Protein AF-F4B089-F1 (afdb_monomer_lite)

Radius of gyration: 16.77 Å; chains: 1; bounding box: 34×22×61 Å

Sequence (129 aa):
MNSIINLQSTPQLAQVAFKKASYTERDLIGLFHKSAHKGADETVFNSWVRDTEKRIYSLQSGLYGRSSVCSTVSLSIASMLNMYVNAITRFEQQFMMSCPCATNGAGPILNRLKKVSQSAQVALLYVEV

Secondary structure (DSSP, 8-state):
------TTTHHHHHHHHHS--S--HHHHHHHHHHHHSTT---HHHHHHHHHHHHHHHHHHHHHTT-S---HHHHHHHHHHHHHHHHHHHHHHHHHHHH-TTTHHHHHHHHHHHHHHHHHHHHHHTTT--

pLDDT: mean 77.54, std 15.16, range [35.72, 95.0]

Foldseek 3Di:
DDPPPPVVLLVLLVCLLPVPPPDFLVRLLVLLVQVLDPPRDCPVVVVVLVVLVVSLVSLVVSLPPDDDHPLSSLVSLLVVLVSLLVSLVVSVVVCCVPCVPSCVSSVVVNVSSVVSNVSSVVSNVSSVD

Structure (mmCIF, N/CA/C/O backbone):
data_AF-F4B089-F1
#
_entry.id   AF-F4B089-F1
#
loop_
_atom_site.group_PDB
_atom_site.id
_atom_site.type_symbol
_atom_site.label_atom_id
_atom_site.label_alt_id
_atom_site.label_comp_id
_atom_site.label_asym_id
_atom_site.label_entity_id
_atom_site.label_seq_id
_atom_site.pdbx_PDB_ins_code
_atom_site.Cartn_x
_atom_site.Cartn_y
_atom_site.Cartn_z
_atom_site.occupancy
_atom_site.B_iso_or_equiv
_atom_site.auth_seq_id
_atom_site.auth_comp_id
_atom_site.auth_asym_id
_atom_site.auth_atom_id
_atom_site.pdbx_PDB_model_num
ATOM 1 N N . MET A 1 1 ? -16.501 -8.596 38.063 1.00 35.72 1 MET A N 1
ATOM 2 C CA . MET A 1 1 ? -15.219 -8.545 37.329 1.00 35.72 1 MET A CA 1
ATOM 3 C C . MET A 1 1 ? -15.363 -7.499 36.240 1.00 35.72 1 MET A C 1
ATOM 5 O O . MET A 1 1 ? -16.012 -7.758 35.238 1.00 35.72 1 MET A O 1
ATOM 9 N N . ASN A 1 2 ? -14.863 -6.291 36.494 1.00 37.03 2 ASN A N 1
ATOM 10 C CA . ASN A 1 2 ? -14.933 -5.196 35.533 1.00 37.03 2 ASN A CA 1
ATOM 11 C C . ASN A 1 2 ? -13.880 -5.440 34.455 1.00 37.03 2 ASN A C 1
ATOM 13 O O . ASN A 1 2 ? -12.692 -5.531 34.760 1.00 37.03 2 ASN A O 1
ATOM 17 N N . SER A 1 3 ? -14.339 -5.590 33.214 1.00 38.91 3 SER A N 1
ATOM 18 C CA . SER A 1 3 ? -13.492 -5.673 32.031 1.00 38.91 3 SER A CA 1
ATOM 19 C C . SER A 1 3 ? -12.648 -4.406 31.954 1.00 38.91 3 SER A C 1
ATOM 21 O O . SER A 1 3 ? -13.150 -3.336 31.611 1.00 38.91 3 SER A O 1
ATOM 23 N N . ILE A 1 4 ? -11.367 -4.524 32.298 1.00 45.34 4 ILE A N 1
ATOM 24 C CA . ILE A 1 4 ? -10.360 -3.515 31.997 1.00 45.34 4 ILE A CA 1
ATOM 25 C C . ILE A 1 4 ? -10.303 -3.467 30.474 1.00 45.34 4 ILE A C 1
ATOM 27 O O . ILE A 1 4 ? -9.722 -4.340 29.831 1.00 45.34 4 ILE A O 1
ATOM 31 N N . ILE A 1 5 ? -10.998 -2.486 29.897 1.00 47.50 5 ILE A N 1
ATOM 32 C CA . ILE A 1 5 ? -10.900 -2.150 28.481 1.00 47.50 5 ILE A CA 1
ATOM 33 C C . ILE A 1 5 ? -9.409 -2.047 28.191 1.00 47.50 5 ILE A C 1
ATOM 35 O O . ILE A 1 5 ? -8.696 -1.306 28.867 1.00 47.50 5 ILE A O 1
ATOM 39 N N . ASN A 1 6 ? -8.952 -2.860 27.245 1.00 41.78 6 ASN A N 1
ATOM 40 C CA . ASN A 1 6 ? -7.558 -3.049 26.877 1.00 41.78 6 ASN A CA 1
ATOM 41 C C . ASN A 1 6 ? -6.999 -1.735 26.283 1.00 41.78 6 ASN A C 1
ATOM 43 O O . ASN A 1 6 ? -6.894 -1.546 25.073 1.00 41.78 6 ASN A O 1
ATOM 47 N N . LEU A 1 7 ? -6.722 -0.771 27.165 1.00 41.66 7 LEU A N 1
ATOM 48 C CA . LEU A 1 7 ? -6.357 0.623 26.890 1.00 41.66 7 LEU A CA 1
ATOM 49 C C . LEU A 1 7 ? -4.994 0.753 26.211 1.00 41.66 7 LEU A C 1
ATOM 51 O O . LEU A 1 7 ? -4.687 1.798 25.650 1.00 41.66 7 LEU A O 1
ATOM 55 N N . GLN A 1 8 ? -4.173 -0.296 26.235 1.00 44.84 8 GLN A N 1
ATOM 56 C CA . GLN A 1 8 ? -2.859 -0.291 25.589 1.00 44.84 8 GLN A CA 1
ATOM 57 C C . GLN A 1 8 ? -2.936 -0.419 24.073 1.00 44.84 8 GLN A C 1
ATOM 59 O O . GLN A 1 8 ? -1.961 -0.144 23.372 1.00 44.84 8 GLN A O 1
ATOM 64 N N . SER A 1 9 ? -4.088 -0.813 23.544 1.00 49.09 9 SER A N 1
ATOM 65 C CA . SER A 1 9 ? -4.171 -1.254 22.168 1.00 49.09 9 SER A CA 1
ATOM 66 C C . SER A 1 9 ? -4.901 -0.296 21.218 1.00 49.09 9 SER A C 1
ATOM 68 O O . SER A 1 9 ? -4.612 -0.248 20.019 1.00 49.09 9 SER A O 1
ATOM 70 N N . THR A 1 10 ? -5.772 0.543 21.770 1.00 55.03 10 THR A N 1
ATOM 71 C CA . THR A 1 10 ? -6.356 1.734 21.137 1.00 55.03 10 THR A CA 1
ATOM 72 C C . THR A 1 10 ? -5.316 2.782 20.692 1.00 55.03 10 THR A C 1
ATOM 74 O O . THR A 1 10 ? -5.465 3.306 19.589 1.00 55.03 10 THR A O 1
ATOM 77 N N . PRO A 1 11 ? -4.234 3.073 21.453 1.00 59.50 11 PRO A N 1
ATOM 78 C CA . PRO A 1 11 ? -3.207 4.030 21.053 1.00 59.50 11 PRO A CA 1
ATOM 79 C C . PRO A 1 11 ? -2.444 3.585 19.806 1.00 59.50 11 PRO A C 1
ATOM 81 O O . PRO A 1 11 ? -2.129 4.421 18.971 1.00 59.50 11 PRO A O 1
ATOM 84 N N . GLN A 1 12 ? -2.167 2.287 19.643 1.00 64.00 12 GLN A N 1
ATOM 85 C CA . GLN A 1 12 ? -1.427 1.785 18.478 1.00 64.00 12 GLN A CA 1
ATOM 86 C C . GLN A 1 12 ? -2.257 1.891 17.192 1.00 64.00 12 GLN A C 1
ATOM 88 O O . GLN A 1 12 ? -1.757 2.360 16.171 1.00 64.00 12 GLN A O 1
ATOM 93 N N . LEU A 1 13 ? -3.544 1.534 17.247 1.00 65.75 13 LEU A N 1
ATOM 94 C CA . LEU A 1 13 ? -4.457 1.705 16.112 1.00 65.75 13 LEU A CA 1
ATOM 95 C C . LEU A 1 13 ? -4.692 3.188 15.797 1.00 65.75 13 LEU A C 1
ATOM 97 O O . LEU A 1 13 ? -4.673 3.568 14.631 1.00 65.75 13 LEU A O 1
ATOM 101 N N . ALA A 1 14 ? -4.826 4.039 16.819 1.00 61.31 14 ALA A N 1
ATOM 102 C CA . ALA A 1 14 ? -4.936 5.487 16.646 1.00 61.31 14 ALA A CA 1
ATOM 103 C C . ALA A 1 14 ? -3.660 6.101 16.042 1.00 61.31 14 ALA A C 1
ATOM 105 O O . ALA A 1 14 ? -3.745 6.948 15.157 1.00 61.31 14 ALA A O 1
ATOM 106 N N . GLN A 1 15 ? -2.473 5.645 16.451 1.00 67.69 15 GLN A N 1
ATOM 107 C CA . GLN A 1 15 ? -1.206 6.067 15.847 1.00 67.69 15 GLN A CA 1
ATOM 108 C C . GLN A 1 15 ? -1.131 5.684 14.370 1.00 67.69 15 GLN A C 1
ATOM 110 O O . GLN A 1 15 ? -0.619 6.462 13.572 1.00 67.69 15 GLN A O 1
ATOM 115 N N . VAL A 1 16 ? -1.652 4.519 13.979 1.00 66.44 16 VAL A N 1
ATOM 116 C CA . VAL A 1 16 ? -1.721 4.132 12.564 1.00 66.44 16 VAL A CA 1
ATOM 117 C C . VAL A 1 16 ? -2.757 4.969 11.808 1.00 66.44 16 VAL A C 1
ATOM 119 O O . VAL A 1 16 ? -2.445 5.465 10.726 1.00 66.44 16 VAL A O 1
ATOM 122 N N . ALA A 1 17 ? -3.945 5.155 12.386 1.00 62.03 17 ALA A N 1
ATOM 123 C CA . ALA A 1 17 ? -5.073 5.871 11.793 1.00 62.03 17 ALA A CA 1
ATOM 124 C C . ALA A 1 17 ? -4.800 7.364 11.567 1.00 62.03 17 ALA A C 1
ATOM 126 O O . ALA A 1 17 ? -5.184 7.913 10.539 1.00 62.03 17 ALA A O 1
ATOM 127 N N . PHE A 1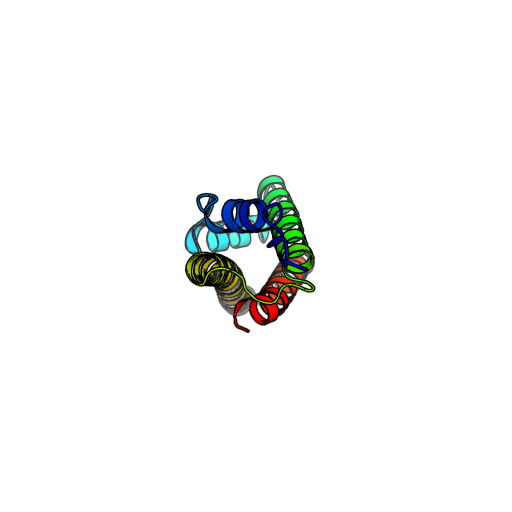 18 ? -4.117 8.017 12.510 1.00 64.25 18 PHE A N 1
ATOM 128 C CA . PHE A 1 18 ? -3.862 9.459 12.471 1.00 64.25 18 PHE A CA 1
ATOM 129 C C . PHE A 1 18 ? -2.433 9.817 12.061 1.00 64.25 18 PHE A C 1
ATOM 131 O O . PHE A 1 18 ? -2.080 10.999 12.010 1.00 64.25 18 PHE A O 1
ATOM 138 N N . LYS A 1 19 ? -1.584 8.833 11.732 1.00 71.62 19 LYS A N 1
ATOM 139 C CA . LYS A 1 19 ? -0.286 9.130 11.122 1.00 71.62 19 LYS A CA 1
ATOM 140 C C . LYS A 1 19 ? -0.533 9.787 9.770 1.00 71.62 19 LYS A C 1
ATOM 142 O O . LYS A 1 19 ? -1.019 9.134 8.849 1.00 71.62 19 LYS A O 1
ATOM 147 N N . LYS A 1 20 ? -0.153 11.066 9.665 1.00 66.31 20 LYS A N 1
ATOM 148 C CA . LYS A 1 20 ? -0.252 11.876 8.443 1.00 66.31 20 LYS A CA 1
ATOM 149 C C . LYS A 1 20 ? 0.163 11.046 7.228 1.00 66.31 20 LYS A C 1
ATOM 151 O O . LYS A 1 20 ? 1.264 10.489 7.204 1.00 66.31 20 LYS A O 1
ATOM 156 N N . ALA A 1 21 ? -0.729 10.963 6.243 1.00 64.12 21 ALA A N 1
ATOM 157 C CA . ALA A 1 21 ? -0.463 10.248 5.008 1.00 64.12 21 ALA A CA 1
ATOM 158 C C . ALA A 1 21 ? 0.760 10.872 4.325 1.00 64.12 21 ALA A C 1
ATOM 160 O O . ALA A 1 21 ? 0.757 12.051 3.977 1.00 64.12 21 ALA A O 1
ATOM 161 N N . SER A 1 22 ? 1.828 10.087 4.186 1.00 71.69 22 SER A N 1
ATOM 162 C CA . SER A 1 22 ? 3.058 10.525 3.517 1.00 71.69 22 SER A CA 1
ATOM 163 C C . SER A 1 22 ? 2.910 10.571 1.995 1.00 71.69 22 SER A C 1
ATOM 165 O O . SER A 1 22 ? 3.745 11.168 1.331 1.00 71.69 22 SER A O 1
ATOM 167 N N . TYR A 1 23 ? 1.860 9.941 1.464 1.00 79.81 23 TYR A N 1
ATOM 168 C CA . TYR A 1 23 ? 1.589 9.817 0.040 1.00 79.81 23 TYR A CA 1
ATOM 169 C C . TYR A 1 23 ? 0.091 9.956 -0.214 1.00 79.81 23 TYR A C 1
ATOM 171 O O . TYR A 1 23 ? -0.713 9.352 0.501 1.00 79.81 23 TYR A O 1
ATOM 179 N N . THR A 1 24 ? -0.269 10.721 -1.240 1.00 88.69 24 THR A N 1
ATOM 180 C CA . THR A 1 24 ? -1.598 10.684 -1.859 1.00 88.69 24 THR A CA 1
ATOM 181 C C . THR A 1 24 ? -1.685 9.535 -2.868 1.00 88.69 24 THR A C 1
ATOM 183 O O . THR A 1 24 ? -0.665 8.988 -3.288 1.00 88.69 24 THR A O 1
ATOM 186 N N . GLU A 1 25 ? -2.894 9.196 -3.325 1.00 88.81 25 GLU A N 1
ATOM 187 C CA . GLU A 1 25 ? -3.091 8.208 -4.399 1.00 88.81 25 GLU A CA 1
ATOM 188 C C . GLU A 1 25 ? -2.266 8.547 -5.656 1.00 88.81 25 GLU A C 1
ATOM 190 O O . GLU A 1 25 ? -1.624 7.676 -6.243 1.00 88.81 25 GLU A O 1
ATOM 195 N N . ARG A 1 26 ? -2.216 9.834 -6.033 1.00 88.62 26 ARG A N 1
ATOM 196 C CA . ARG A 1 26 ? -1.438 10.312 -7.184 1.00 88.62 26 ARG A CA 1
ATOM 197 C C . ARG A 1 26 ? 0.063 10.108 -6.980 1.00 88.62 26 ARG A C 1
ATOM 199 O O . ARG A 1 26 ? 0.741 9.696 -7.920 1.00 8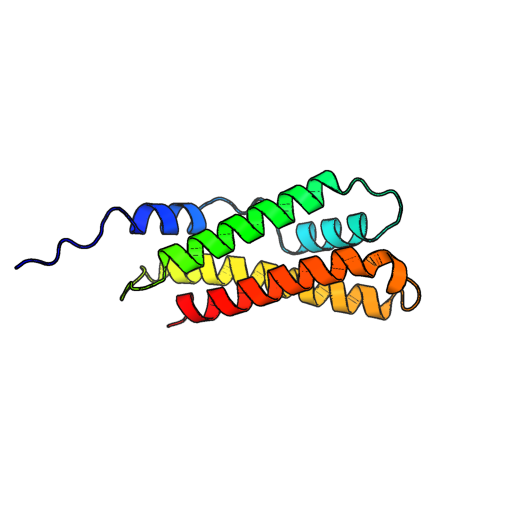8.62 26 ARG A O 1
ATOM 206 N N . ASP A 1 27 ? 0.573 10.373 -5.777 1.00 90.19 27 ASP A N 1
ATOM 207 C CA . ASP A 1 27 ? 1.996 10.184 -5.472 1.00 90.19 27 ASP A CA 1
ATOM 208 C C . ASP A 1 27 ? 2.390 8.707 -5.576 1.00 90.19 27 ASP A C 1
ATOM 210 O O . ASP A 1 27 ? 3.448 8.386 -6.116 1.00 90.19 27 ASP A O 1
ATOM 214 N N . LEU A 1 28 ? 1.513 7.808 -5.116 1.00 92.25 28 LEU A N 1
ATOM 215 C CA . LEU A 1 28 ? 1.711 6.362 -5.216 1.00 92.25 28 LEU A CA 1
ATOM 216 C C . LEU A 1 28 ? 1.727 5.886 -6.666 1.00 92.25 28 LEU A C 1
ATOM 218 O O . LEU A 1 28 ? 2.657 5.192 -7.064 1.00 92.25 28 LEU A O 1
ATOM 222 N N . ILE A 1 29 ? 0.759 6.312 -7.478 1.00 90.12 29 ILE A N 1
ATOM 223 C CA . ILE A 1 29 ? 0.730 5.976 -8.909 1.00 90.12 29 ILE A CA 1
ATOM 224 C C . ILE A 1 29 ? 2.016 6.459 -9.598 1.00 90.12 29 ILE A C 1
ATOM 226 O O . ILE A 1 29 ? 2.631 5.711 -10.359 1.00 90.12 29 ILE A O 1
ATOM 230 N N . GLY A 1 30 ? 2.468 7.681 -9.296 1.00 88.94 30 GLY A N 1
ATOM 231 C CA . GLY A 1 30 ? 3.724 8.219 -9.820 1.00 88.94 30 GLY A CA 1
ATOM 232 C C . GLY A 1 30 ? 4.955 7.421 -9.378 1.00 88.94 30 GLY A C 1
ATOM 233 O O . GLY A 1 30 ? 5.855 7.188 -10.187 1.00 88.94 30 GLY A O 1
ATOM 234 N N . LEU A 1 31 ? 4.993 6.972 -8.122 1.00 90.56 31 LEU A N 1
ATOM 235 C CA . LEU A 1 31 ? 6.041 6.091 -7.605 1.00 90.56 31 LEU A CA 1
ATOM 236 C C . LEU A 1 31 ? 6.060 4.752 -8.355 1.00 90.56 31 LEU A C 1
ATOM 238 O O . LEU A 1 31 ? 7.123 4.330 -8.802 1.00 90.56 31 LEU A O 1
ATOM 242 N N . PHE A 1 32 ? 4.903 4.115 -8.544 1.00 90.75 32 PHE A N 1
ATOM 243 C CA . PHE A 1 32 ? 4.799 2.816 -9.218 1.00 90.75 32 PHE A CA 1
ATOM 244 C C . PHE A 1 32 ? 5.238 2.898 -10.678 1.00 90.75 32 PHE A C 1
ATOM 246 O O . PHE A 1 32 ? 6.029 2.068 -11.127 1.00 90.75 32 PHE A O 1
ATOM 253 N N . HIS A 1 33 ? 4.799 3.941 -11.391 1.00 87.25 33 HIS A N 1
ATOM 254 C CA . HIS A 1 33 ? 5.255 4.213 -12.754 1.00 87.25 33 HIS A CA 1
ATOM 255 C C . HIS A 1 33 ? 6.765 4.373 -12.808 1.00 87.25 33 HIS A C 1
ATOM 257 O O . HIS A 1 33 ? 7.402 3.689 -13.601 1.00 87.25 33 HIS A O 1
ATOM 263 N N . LYS A 1 34 ? 7.358 5.208 -11.949 1.00 87.06 34 LYS A N 1
ATOM 264 C CA . LYS A 1 34 ? 8.818 5.387 -11.918 1.00 87.06 34 LYS A CA 1
ATOM 265 C C . LYS A 1 34 ? 9.536 4.059 -11.709 1.00 87.06 34 LYS A C 1
ATOM 267 O O . LYS A 1 34 ? 10.433 3.744 -12.479 1.00 87.06 34 LYS A O 1
ATOM 272 N N . SER A 1 35 ? 9.112 3.267 -10.729 1.00 87.06 35 SER A N 1
ATOM 273 C CA . SER A 1 35 ? 9.765 1.996 -10.408 1.00 87.06 35 SER A CA 1
ATOM 274 C C . SER A 1 35 ? 9.617 0.942 -11.502 1.00 87.06 35 SER A C 1
ATOM 276 O O . SER A 1 35 ? 10.518 0.136 -11.680 1.00 87.06 35 SER A O 1
ATOM 278 N N . ALA A 1 36 ? 8.530 0.954 -12.274 1.00 83.88 36 ALA A N 1
ATOM 279 C CA . ALA A 1 36 ? 8.321 -0.008 -13.357 1.00 83.88 36 ALA A CA 1
ATOM 280 C C . ALA A 1 36 ? 9.272 0.171 -14.560 1.00 83.88 36 ALA A C 1
ATOM 282 O O . ALA A 1 36 ? 9.345 -0.714 -15.416 1.00 83.88 36 ALA A O 1
ATOM 283 N N . HIS A 1 37 ? 9.997 1.292 -14.648 1.00 78.81 37 HIS A N 1
ATOM 284 C CA . HIS A 1 37 ? 10.952 1.553 -15.725 1.00 78.81 37 HIS A CA 1
ATOM 285 C C . HIS A 1 37 ? 12.352 1.033 -15.368 1.00 78.81 37 HIS A C 1
ATOM 287 O O . HIS A 1 37 ? 12.846 1.219 -14.257 1.00 78.81 37 HIS A O 1
ATOM 293 N N . LYS A 1 38 ? 13.030 0.403 -16.338 1.00 68.00 38 LYS A N 1
ATOM 294 C CA . LYS A 1 38 ? 14.394 -0.119 -16.154 1.00 68.00 38 LYS A CA 1
ATOM 295 C C . LYS A 1 38 ? 15.361 0.994 -15.730 1.00 68.00 38 LYS A C 1
ATOM 297 O O . LYS A 1 38 ? 15.426 2.030 -16.384 1.00 68.00 38 LYS A O 1
ATOM 302 N N . GLY A 1 39 ? 16.148 0.733 -14.685 1.00 65.69 39 GLY A N 1
ATOM 303 C CA . GLY A 1 39 ? 17.169 1.658 -14.177 1.00 65.69 39 GLY A CA 1
ATOM 304 C C . GLY A 1 39 ? 16.657 2.691 -13.171 1.00 65.69 39 GLY A C 1
ATOM 305 O O . GLY A 1 39 ? 17.429 3.548 -12.748 1.00 65.69 39 GLY A O 1
ATOM 306 N N . ALA A 1 40 ? 15.383 2.623 -12.776 1.00 70.44 40 ALA A N 1
ATOM 307 C CA . ALA A 1 40 ? 14.863 3.448 -11.697 1.00 70.44 40 ALA A CA 1
ATOM 308 C C . ALA A 1 40 ? 15.440 3.021 -10.340 1.00 70.44 40 ALA A C 1
ATOM 310 O O . ALA A 1 40 ? 15.593 1.834 -10.060 1.00 70.44 40 ALA A O 1
ATOM 311 N N . ASP A 1 41 ? 15.722 3.999 -9.478 1.00 77.81 41 ASP A N 1
ATOM 312 C CA . ASP A 1 41 ? 16.052 3.728 -8.082 1.00 77.81 41 ASP A CA 1
ATOM 313 C C . ASP A 1 41 ? 14.827 3.135 -7.369 1.00 77.81 41 ASP A C 1
ATOM 315 O O . ASP A 1 41 ? 13.828 3.812 -7.101 1.00 77.81 41 ASP A O 1
ATOM 319 N N . GLU A 1 42 ? 14.904 1.844 -7.060 1.00 82.88 42 GLU A N 1
ATOM 320 C CA . GLU A 1 42 ? 13.840 1.123 -6.371 1.00 82.88 42 GLU A CA 1
ATOM 321 C C . GLU A 1 42 ? 13.837 1.368 -4.856 1.00 82.88 42 GLU A C 1
ATOM 323 O O . GLU A 1 42 ? 12.924 0.908 -4.174 1.00 82.88 42 GLU A O 1
ATOM 328 N N . THR A 1 43 ? 14.808 2.087 -4.284 1.00 87.44 43 THR A N 1
ATOM 329 C CA . THR A 1 43 ? 14.955 2.251 -2.824 1.00 87.44 43 THR A CA 1
ATOM 330 C C . THR A 1 43 ? 13.708 2.852 -2.179 1.00 87.44 43 THR A C 1
ATOM 332 O O . THR A 1 43 ? 13.251 2.381 -1.128 1.00 87.44 43 THR A O 1
ATOM 335 N N . VAL A 1 44 ? 13.117 3.860 -2.826 1.00 87.81 44 VAL A N 1
ATOM 336 C CA . VAL A 1 44 ? 11.900 4.531 -2.344 1.00 87.81 44 VAL A CA 1
ATOM 337 C C . VAL A 1 44 ? 10.701 3.585 -2.401 1.00 87.81 44 VAL A C 1
ATOM 339 O O . VAL A 1 44 ? 9.967 3.462 -1.421 1.00 87.81 44 VAL A O 1
ATOM 342 N N . PHE A 1 45 ? 10.538 2.858 -3.507 1.00 90.25 45 PHE A N 1
ATOM 343 C CA . PHE A 1 45 ? 9.477 1.862 -3.670 1.00 90.25 45 PHE A CA 1
ATOM 344 C C . PHE A 1 45 ? 9.618 0.709 -2.680 1.00 90.25 45 PHE A C 1
ATOM 346 O O . PHE A 1 45 ? 8.663 0.349 -1.997 1.00 90.25 45 PHE A O 1
ATOM 353 N N . ASN A 1 46 ? 10.825 0.172 -2.536 1.00 91.06 46 ASN A N 1
ATOM 354 C CA . ASN A 1 46 ? 11.136 -0.922 -1.627 1.00 91.06 46 ASN A CA 1
ATOM 355 C C . ASN A 1 46 ? 10.854 -0.541 -0.175 1.00 91.06 46 ASN A C 1
ATOM 357 O O . ASN A 1 46 ? 10.285 -1.342 0.570 1.00 91.06 46 ASN A O 1
ATOM 361 N N . SER A 1 47 ? 11.207 0.687 0.208 1.00 90.81 47 SER A N 1
ATOM 362 C CA . SER A 1 47 ? 10.900 1.223 1.532 1.00 90.81 47 SER A CA 1
ATOM 363 C C . SER A 1 47 ? 9.399 1.399 1.725 1.00 90.81 47 SER A C 1
ATOM 365 O O . SER A 1 47 ? 8.869 0.951 2.739 1.00 90.81 47 SER A O 1
ATOM 367 N N . TRP A 1 48 ? 8.697 1.960 0.735 1.00 91.88 48 TRP A N 1
ATOM 368 C CA . TRP A 1 48 ? 7.245 2.108 0.793 1.00 91.88 48 TRP A CA 1
ATOM 369 C C . TRP A 1 48 ? 6.525 0.759 0.930 1.00 91.88 48 TRP A C 1
ATOM 371 O O . TRP A 1 48 ? 5.665 0.627 1.802 1.00 91.88 48 TRP A O 1
ATOM 381 N N . VAL A 1 49 ? 6.891 -0.251 0.130 1.00 92.38 49 VAL A N 1
ATOM 382 C CA . VAL A 1 49 ? 6.297 -1.596 0.206 1.00 92.38 49 VAL A CA 1
ATOM 383 C C . VAL A 1 49 ? 6.517 -2.188 1.594 1.00 92.38 49 VAL A C 1
ATOM 385 O O . VAL A 1 49 ? 5.547 -2.554 2.251 1.00 92.38 49 VAL A O 1
ATOM 388 N N . ARG A 1 50 ? 7.764 -2.215 2.079 1.00 91.94 50 ARG A N 1
ATOM 389 C CA . ARG A 1 50 ? 8.105 -2.781 3.394 1.00 91.94 50 ARG A CA 1
ATOM 390 C C . ARG A 1 50 ? 7.342 -2.092 4.527 1.00 91.94 50 ARG A C 1
ATOM 392 O O . ARG A 1 50 ? 6.820 -2.754 5.423 1.00 91.94 50 ARG A O 1
ATOM 399 N N . ASP A 1 51 ? 7.278 -0.765 4.502 1.00 89.69 51 ASP A N 1
ATOM 400 C CA . ASP A 1 51 ? 6.606 0.011 5.544 1.00 89.69 51 ASP A CA 1
ATOM 401 C C . ASP A 1 51 ? 5.083 -0.183 5.498 1.00 89.69 51 ASP A C 1
ATOM 403 O O . ASP A 1 51 ? 4.428 -0.214 6.546 1.00 89.69 51 ASP A O 1
ATOM 407 N N . THR A 1 52 ? 4.522 -0.348 4.298 1.00 90.12 52 THR A N 1
ATOM 408 C CA . THR A 1 52 ? 3.098 -0.630 4.077 1.00 90.12 52 THR A CA 1
ATOM 409 C C . THR A 1 52 ? 2.739 -2.040 4.537 1.00 90.12 52 THR A C 1
ATOM 411 O O . THR A 1 52 ? 1.791 -2.199 5.303 1.00 90.12 52 THR A O 1
ATOM 414 N N . GLU A 1 53 ? 3.528 -3.051 4.168 1.00 90.69 53 GLU A N 1
ATOM 415 C CA . GLU A 1 53 ? 3.366 -4.438 4.623 1.00 90.69 53 GLU A CA 1
ATOM 416 C C . GLU A 1 53 ? 3.426 -4.526 6.150 1.00 90.69 53 GLU A C 1
ATOM 418 O O . GLU A 1 53 ? 2.521 -5.076 6.780 1.00 90.69 53 GLU A O 1
ATOM 423 N N . LYS A 1 54 ? 4.438 -3.898 6.766 1.00 88.31 54 LYS A N 1
ATOM 424 C CA . LYS A 1 54 ? 4.564 -3.836 8.228 1.00 88.31 54 LYS A CA 1
ATOM 425 C C . LYS A 1 54 ? 3.334 -3.196 8.868 1.00 88.31 54 LYS A C 1
ATOM 427 O O . LYS A 1 54 ? 2.843 -3.693 9.878 1.00 88.31 54 LYS A O 1
ATOM 432 N N . ARG A 1 55 ? 2.822 -2.108 8.287 1.00 85.94 55 ARG A N 1
ATOM 433 C CA . ARG A 1 55 ? 1.637 -1.411 8.802 1.00 85.94 55 ARG A CA 1
ATOM 434 C C . ARG A 1 55 ? 0.378 -2.269 8.697 1.00 85.94 55 ARG A C 1
ATOM 436 O O . ARG A 1 55 ? -0.357 -2.349 9.676 1.00 85.94 55 ARG A O 1
ATOM 443 N N . ILE A 1 56 ? 0.142 -2.915 7.556 1.00 87.62 56 ILE A N 1
ATOM 444 C CA . ILE A 1 56 ? -1.005 -3.814 7.356 1.00 87.62 56 ILE A CA 1
ATOM 445 C C . ILE A 1 56 ? -0.937 -4.988 8.340 1.00 87.62 56 ILE A C 1
ATOM 447 O O . ILE A 1 56 ? -1.929 -5.298 8.994 1.00 87.62 56 ILE A O 1
ATOM 451 N N . TYR A 1 57 ? 0.243 -5.576 8.530 1.00 85.31 57 TYR A N 1
ATOM 452 C CA . TYR A 1 57 ? 0.448 -6.642 9.508 1.00 85.31 57 TYR A CA 1
ATOM 453 C C . TYR A 1 57 ? 0.169 -6.183 10.952 1.00 85.31 57 TYR A C 1
ATOM 455 O O . TYR A 1 57 ? -0.498 -6.878 11.724 1.00 85.31 57 TYR A O 1
ATOM 463 N N . SER A 1 58 ? 0.627 -4.985 11.334 1.00 81.75 58 SER A N 1
ATOM 464 C CA . SER A 1 58 ? 0.315 -4.403 12.647 1.00 81.75 58 SER A CA 1
ATOM 465 C C . SER A 1 58 ? -1.182 -4.139 12.832 1.00 81.75 58 SER A C 1
ATOM 467 O O . SER A 1 58 ? -1.695 -4.317 13.933 1.00 81.75 58 SER A O 1
ATOM 469 N N . LEU A 1 59 ? -1.898 -3.754 11.772 1.00 80.88 59 LEU A N 1
ATOM 470 C CA . LEU A 1 59 ? -3.354 -3.608 11.812 1.00 80.88 59 LEU A CA 1
ATOM 471 C C . LEU A 1 59 ? -4.037 -4.957 12.032 1.00 80.88 59 LEU A C 1
ATOM 473 O O . LEU A 1 59 ? -4.838 -5.081 12.949 1.00 80.88 59 LEU A O 1
ATOM 477 N N . GLN A 1 60 ? -3.681 -5.979 11.256 1.00 77.56 60 GLN A N 1
ATOM 478 C CA . GLN A 1 60 ? -4.273 -7.315 11.371 1.00 77.56 60 GLN A CA 1
ATOM 479 C C . GLN A 1 60 ? -4.043 -7.928 12.759 1.00 77.56 60 GLN A C 1
ATOM 481 O O . GLN A 1 60 ? -4.986 -8.388 13.395 1.00 77.56 60 GLN A O 1
ATOM 486 N N . SER A 1 61 ? -2.814 -7.858 13.278 1.00 76.81 61 SER A N 1
ATOM 487 C CA . SER A 1 61 ? -2.499 -8.324 14.639 1.00 76.81 61 SER A CA 1
ATOM 488 C C . SER A 1 61 ? -3.147 -7.471 15.736 1.00 76.81 61 SER A C 1
ATOM 490 O O . SER A 1 61 ? -3.508 -7.989 16.790 1.00 76.81 61 SER A O 1
ATOM 492 N N . GLY A 1 62 ? -3.331 -6.171 15.495 1.00 69.06 62 GLY A N 1
ATOM 493 C CA . GLY A 1 62 ? -4.025 -5.265 16.406 1.00 69.06 62 GLY A CA 1
ATOM 494 C C . GLY A 1 62 ? -5.547 -5.440 16.422 1.00 69.06 62 GLY A C 1
ATOM 495 O O . GLY A 1 62 ? -6.170 -5.160 17.440 1.00 69.06 62 GLY A O 1
ATOM 496 N N . LEU A 1 63 ? -6.155 -5.886 15.327 1.00 67.75 63 LEU A N 1
ATOM 497 C CA . LEU A 1 63 ? -7.605 -6.082 15.212 1.00 67.75 63 LEU A CA 1
ATOM 498 C C . LEU A 1 63 ? -8.041 -7.485 15.650 1.00 67.75 63 LEU A C 1
ATOM 500 O O . LEU A 1 63 ? -9.168 -7.664 16.108 1.00 67.75 63 LEU A O 1
ATOM 504 N N . TYR A 1 64 ? -7.141 -8.469 15.574 1.00 64.38 64 TYR A N 1
ATOM 505 C CA . TYR A 1 64 ? -7.424 -9.847 15.960 1.00 64.38 64 TYR A CA 1
ATOM 506 C C . TYR A 1 64 ? -7.888 -9.949 17.426 1.00 64.38 64 TYR A C 1
ATOM 508 O O . TYR A 1 64 ? -7.153 -9.615 18.357 1.00 64.38 64 TYR A O 1
ATOM 516 N N . GLY A 1 65 ? -9.127 -10.412 17.629 1.00 57.75 65 GLY A N 1
ATOM 517 C CA . GLY A 1 65 ? -9.717 -10.639 18.953 1.00 57.75 65 GLY A CA 1
ATOM 518 C C . GLY A 1 65 ? -10.297 -9.404 19.656 1.00 57.75 65 GLY A C 1
ATOM 519 O O . GLY A 1 65 ? -10.579 -9.486 20.852 1.00 57.75 65 GLY A O 1
ATOM 520 N N . ARG A 1 66 ? -10.482 -8.263 18.970 1.00 63.56 66 ARG A N 1
ATOM 521 C CA . ARG A 1 66 ? -11.123 -7.071 19.562 1.00 63.56 66 ARG A CA 1
ATOM 522 C C . ARG A 1 66 ? -12.543 -6.868 19.064 1.00 63.56 66 ARG A C 1
ATOM 524 O O . ARG A 1 66 ? -12.790 -6.889 17.870 1.00 63.56 66 ARG A O 1
ATOM 531 N N . SER A 1 67 ? -13.453 -6.604 20.000 1.00 54.88 67 SER A N 1
ATOM 532 C CA . SER A 1 67 ? -14.887 -6.462 19.732 1.00 54.88 67 SER A CA 1
ATOM 533 C C . SER A 1 67 ? -15.336 -5.047 19.356 1.00 54.88 67 SER A C 1
ATOM 535 O O . SER A 1 67 ? -16.486 -4.875 18.979 1.00 54.88 67 SER A O 1
ATOM 537 N N . SER A 1 68 ? -14.490 -4.017 19.497 1.00 59.53 68 SER A N 1
ATOM 538 C CA . SER A 1 68 ? -14.860 -2.654 19.089 1.00 59.53 68 SER A CA 1
ATOM 539 C C . SER A 1 68 ? -13.647 -1.729 18.964 1.00 59.53 68 SER A C 1
ATOM 541 O O . SER A 1 68 ? -13.019 -1.369 19.965 1.00 59.53 68 SER A O 1
ATOM 543 N N . VAL A 1 69 ? -13.339 -1.297 17.744 1.00 67.25 69 VAL A N 1
ATOM 544 C CA . VAL A 1 69 ? -12.489 -0.125 17.488 1.00 67.25 69 VAL A CA 1
ATOM 545 C C . VAL A 1 69 ? -13.403 1.093 17.336 1.00 67.25 69 VAL A C 1
ATOM 547 O O . VAL A 1 69 ? -14.512 0.979 16.826 1.00 67.25 69 VAL A O 1
ATOM 550 N N . CYS A 1 70 ? -12.973 2.264 17.816 1.00 75.94 70 CYS A N 1
ATOM 551 C CA . CYS A 1 70 ? -13.750 3.494 17.645 1.00 75.94 70 CYS A CA 1
ATOM 552 C C . CYS A 1 70 ? -14.005 3.760 16.150 1.00 75.94 70 CYS A C 1
ATOM 554 O O . CYS A 1 70 ? -13.068 3.692 15.352 1.00 75.94 70 CYS A O 1
ATOM 556 N N . SER A 1 71 ? -15.241 4.112 15.785 1.00 76.19 71 SER A N 1
ATOM 557 C CA . SER A 1 71 ? -15.678 4.286 1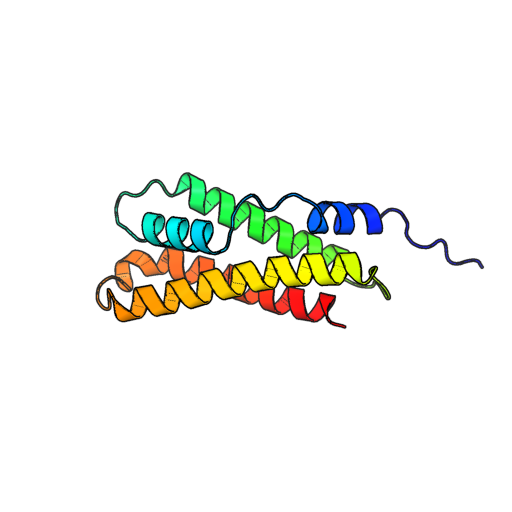4.392 1.00 76.19 71 SER A CA 1
ATOM 558 C C . SER A 1 71 ? -14.779 5.234 13.590 1.00 76.19 71 SER A C 1
ATOM 560 O O . SER A 1 71 ? -14.434 4.934 12.453 1.00 76.19 71 SER A O 1
ATOM 562 N N . THR A 1 72 ? -14.305 6.332 14.187 1.00 77.69 72 THR A N 1
ATOM 563 C CA . THR A 1 72 ? -13.372 7.273 13.539 1.00 77.69 72 THR A CA 1
ATOM 564 C C . THR A 1 72 ? -12.025 6.635 13.193 1.00 77.69 72 THR A C 1
ATOM 566 O O . THR A 1 72 ? -11.447 6.918 12.141 1.00 77.69 72 THR A O 1
ATOM 569 N N . VAL A 1 73 ? -11.512 5.770 14.071 1.00 79.19 73 VAL A N 1
ATOM 570 C CA . VAL A 1 73 ? -10.257 5.038 13.850 1.00 79.19 73 VAL A CA 1
ATOM 571 C C . VAL A 1 73 ? -10.457 4.009 12.740 1.00 79.19 73 VAL A C 1
ATOM 573 O O . VAL A 1 73 ? -9.644 3.965 11.817 1.00 79.19 73 VAL A O 1
ATOM 576 N N . SER A 1 74 ? -11.564 3.260 12.768 1.00 80.88 74 SER A N 1
ATOM 577 C CA . SER A 1 74 ? -11.909 2.307 11.708 1.00 80.88 74 SER A CA 1
ATOM 578 C C . SER A 1 74 ? -12.053 2.991 10.348 1.00 80.88 74 SER A C 1
ATOM 580 O O . SER A 1 74 ? -11.399 2.587 9.392 1.00 80.88 74 SER A O 1
ATOM 582 N N . LEU A 1 75 ? -12.803 4.094 10.265 1.00 83.50 75 LEU A N 1
ATOM 583 C CA . LEU A 1 75 ? -12.978 4.861 9.025 1.00 83.50 75 LEU A CA 1
ATOM 584 C C . LEU A 1 75 ? -11.652 5.395 8.473 1.00 83.50 75 LEU A C 1
ATOM 586 O O . LEU A 1 75 ? -11.416 5.353 7.266 1.00 83.50 75 LEU A O 1
ATOM 590 N N . SER A 1 76 ? -10.763 5.871 9.346 1.00 84.44 76 SER A N 1
ATOM 591 C CA . SER A 1 76 ? -9.451 6.384 8.932 1.00 84.44 76 SER A CA 1
ATOM 592 C C . SER A 1 76 ? -8.552 5.270 8.389 1.00 84.44 76 SER A C 1
ATOM 594 O O . SER A 1 76 ? -7.890 5.446 7.364 1.00 84.44 76 SER A O 1
ATOM 596 N N . ILE A 1 77 ? -8.556 4.100 9.039 1.00 85.88 77 ILE A N 1
ATOM 597 C CA . ILE A 1 77 ? -7.825 2.916 8.570 1.00 85.88 77 ILE A CA 1
ATOM 598 C C . ILE A 1 77 ? -8.402 2.432 7.236 1.00 85.88 77 ILE A C 1
ATOM 600 O O . ILE A 1 77 ? -7.637 2.212 6.297 1.00 85.88 77 ILE A O 1
ATOM 604 N N . ALA A 1 78 ? -9.726 2.316 7.125 1.00 88.75 78 ALA A N 1
ATOM 605 C CA . ALA A 1 78 ? -10.393 1.891 5.899 1.00 88.75 78 ALA A CA 1
ATOM 606 C C . ALA A 1 78 ? -10.095 2.846 4.736 1.00 88.75 78 ALA A C 1
ATOM 608 O O . ALA A 1 78 ? -9.743 2.402 3.646 1.00 88.75 78 ALA A O 1
ATOM 609 N N . SER A 1 79 ? -10.133 4.159 4.975 1.00 89.25 79 SER A N 1
ATOM 610 C CA . SER A 1 79 ? -9.762 5.175 3.982 1.00 89.25 79 SER A CA 1
ATOM 611 C C . SER A 1 79 ? -8.325 4.995 3.476 1.00 89.25 79 SER A C 1
ATOM 613 O O . SER A 1 79 ? -8.083 4.963 2.268 1.00 89.25 79 SER A O 1
ATOM 615 N N . MET A 1 80 ? -7.367 4.784 4.385 1.00 90.12 80 MET A N 1
ATOM 616 C CA . MET A 1 80 ? -5.968 4.529 4.026 1.00 90.12 80 MET A CA 1
ATOM 617 C C . MET A 1 80 ? -5.804 3.241 3.201 1.00 90.12 80 MET A C 1
ATOM 619 O O . MET A 1 80 ? -5.096 3.247 2.193 1.00 90.12 80 MET A O 1
ATOM 623 N N . LEU A 1 81 ? -6.441 2.140 3.611 1.00 91.62 81 LEU A N 1
ATOM 624 C CA . LEU A 1 81 ? -6.354 0.857 2.905 1.00 91.62 81 LEU A CA 1
ATOM 625 C C . LEU A 1 81 ? -6.998 0.936 1.514 1.00 91.62 81 LEU A C 1
ATOM 627 O O . LEU A 1 81 ? -6.394 0.488 0.539 1.00 91.62 81 LEU A O 1
ATOM 631 N N . ASN A 1 82 ? -8.163 1.578 1.402 1.00 93.50 82 ASN A N 1
ATOM 632 C CA . ASN A 1 82 ? -8.832 1.821 0.125 1.00 93.50 82 ASN A CA 1
ATOM 633 C C . ASN A 1 82 ? -7.975 2.676 -0.816 1.00 93.50 82 ASN A C 1
ATOM 635 O O . ASN A 1 82 ? -7.879 2.369 -2.002 1.00 93.50 82 ASN A O 1
ATOM 639 N N . MET A 1 83 ? -7.284 3.700 -0.303 1.00 93.31 83 MET A N 1
ATOM 640 C CA . MET A 1 83 ? -6.342 4.488 -1.105 1.00 93.31 83 MET A CA 1
ATOM 641 C C . MET A 1 83 ? -5.225 3.613 -1.698 1.00 93.31 83 MET A C 1
ATOM 643 O O . MET A 1 83 ? -4.890 3.774 -2.872 1.00 93.31 83 MET A O 1
ATOM 647 N N . TYR A 1 84 ? -4.657 2.677 -0.928 1.00 93.81 84 TYR A N 1
ATOM 648 C CA . TYR A 1 84 ? -3.636 1.757 -1.445 1.00 93.81 84 TYR A CA 1
ATOM 6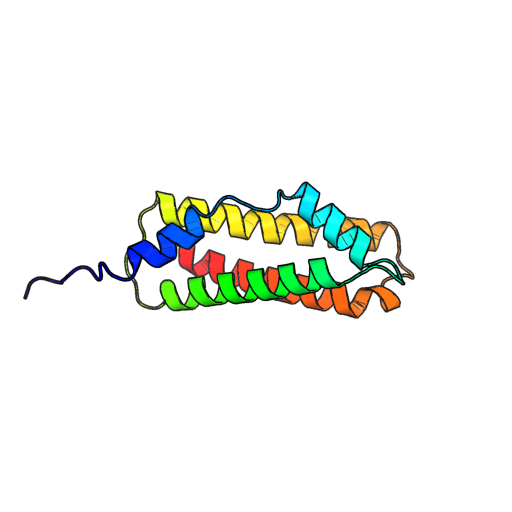49 C C . TYR A 1 84 ? -4.190 0.849 -2.544 1.00 93.81 84 TYR A C 1
ATOM 651 O O . TYR A 1 84 ? -3.589 0.760 -3.615 1.00 93.81 84 TYR A O 1
ATOM 659 N N . VAL A 1 85 ? -5.346 0.222 -2.309 1.00 95.00 85 VAL A N 1
ATOM 660 C CA . VAL A 1 85 ? -6.003 -0.663 -3.286 1.00 95.00 85 VAL A CA 1
ATOM 661 C C . VAL A 1 85 ? -6.332 0.092 -4.577 1.00 95.00 85 VAL A C 1
ATOM 663 O O . VAL A 1 85 ? -6.035 -0.394 -5.670 1.00 95.00 85 VAL A O 1
ATOM 666 N N . ASN A 1 86 ? -6.873 1.308 -4.472 1.00 94.81 86 ASN A N 1
ATOM 667 C CA . ASN A 1 86 ? -7.230 2.133 -5.626 1.00 94.81 86 ASN A CA 1
ATOM 668 C C . ASN A 1 86 ? -6.002 2.572 -6.429 1.00 94.81 86 ASN A C 1
ATOM 670 O O . ASN A 1 86 ? -6.009 2.458 -7.657 1.00 94.81 86 ASN A O 1
ATOM 674 N N . ALA A 1 87 ? -4.937 3.025 -5.757 1.00 94.12 87 ALA A N 1
ATOM 675 C CA . ALA A 1 87 ? -3.692 3.416 -6.418 1.00 94.12 87 ALA A CA 1
ATOM 676 C C . ALA A 1 87 ? -3.080 2.246 -7.204 1.00 94.12 87 ALA A C 1
ATOM 678 O O . ALA A 1 87 ? -2.683 2.416 -8.357 1.00 94.12 87 ALA A O 1
ATOM 679 N N . ILE A 1 88 ? -3.034 1.057 -6.594 1.00 94.50 88 ILE A N 1
ATOM 680 C CA . ILE A 1 88 ? -2.500 -0.159 -7.219 1.00 94.50 88 ILE A CA 1
ATOM 681 C C . ILE A 1 88 ? -3.357 -0.561 -8.419 1.00 94.50 88 ILE A C 1
ATOM 683 O O . ILE A 1 88 ? -2.827 -0.723 -9.514 1.00 94.50 88 ILE A O 1
ATOM 687 N N . THR A 1 89 ? -4.677 -0.638 -8.241 1.00 92.75 89 THR A N 1
ATOM 688 C CA . THR A 1 89 ? -5.616 -1.032 -9.304 1.00 92.75 89 THR A CA 1
ATOM 689 C C . THR A 1 89 ? -5.521 -0.097 -10.509 1.00 92.75 89 THR A C 1
ATOM 691 O O . THR A 1 89 ? -5.445 -0.547 -11.651 1.00 92.75 89 THR A O 1
ATOM 694 N N . ARG A 1 90 ? -5.478 1.221 -10.272 1.00 91.25 90 ARG A N 1
ATOM 695 C CA . ARG A 1 90 ? -5.340 2.214 -11.347 1.00 91.25 90 ARG A CA 1
ATOM 696 C C . ARG A 1 90 ? -4.001 2.107 -12.058 1.00 91.25 90 ARG A C 1
ATOM 698 O O . ARG A 1 90 ? -3.966 2.207 -13.282 1.00 91.25 90 ARG A O 1
ATOM 705 N N . PHE A 1 91 ? -2.916 1.894 -11.318 1.00 90.50 91 PHE A N 1
ATOM 706 C CA . PHE A 1 91 ? -1.608 1.668 -11.919 1.00 90.50 91 PHE A CA 1
ATOM 707 C C . PHE A 1 91 ? -1.602 0.410 -12.793 1.00 90.50 91 PHE A C 1
ATOM 709 O O . PHE A 1 91 ? -1.179 0.493 -13.941 1.00 90.50 91 PHE A O 1
ATOM 716 N N . GLU A 1 92 ? -2.120 -0.719 -12.303 1.00 87.62 92 GLU A N 1
ATOM 717 C CA . GLU A 1 92 ? -2.204 -1.967 -13.074 1.00 87.62 92 GLU A CA 1
ATOM 718 C C . GLU A 1 92 ? -3.001 -1.770 -14.370 1.00 87.62 92 GLU A C 1
ATOM 720 O O . GLU A 1 92 ? -2.516 -2.116 -15.447 1.00 87.62 92 GLU A O 1
ATOM 725 N N . GLN A 1 93 ? -4.171 -1.128 -14.295 1.00 86.88 93 GLN A N 1
ATOM 726 C CA . GLN A 1 93 ? -4.991 -0.813 -15.469 1.00 86.88 93 GLN A CA 1
ATOM 727 C C . GLN A 1 93 ? -4.236 0.056 -16.484 1.00 86.88 93 GLN A C 1
ATOM 729 O O . GLN A 1 93 ? -4.192 -0.267 -17.672 1.00 86.88 93 GLN A O 1
ATOM 734 N N . GLN A 1 94 ? -3.614 1.148 -16.032 1.00 84.44 94 GLN A N 1
ATOM 735 C CA . GLN A 1 94 ? -2.865 2.059 -16.904 1.00 84.44 94 GLN A CA 1
ATOM 736 C C . GLN A 1 94 ? -1.633 1.389 -17.519 1.00 84.44 94 GLN A C 1
ATOM 738 O O . GLN A 1 94 ? -1.343 1.590 -18.700 1.00 84.44 94 GLN A O 1
ATOM 743 N N . PHE A 1 95 ? -0.918 0.585 -16.735 1.00 80.12 95 PHE A N 1
ATOM 744 C CA . PHE A 1 95 ? 0.289 -0.106 -17.167 1.00 80.12 95 PHE A CA 1
ATOM 745 C C . PHE A 1 95 ? -0.026 -1.192 -18.204 1.00 80.12 95 PHE A C 1
ATOM 747 O O . PHE A 1 95 ? 0.627 -1.246 -19.247 1.00 80.12 95 PHE A O 1
ATOM 754 N N . MET A 1 96 ? -1.068 -2.000 -17.971 1.00 71.81 96 MET A N 1
ATOM 755 C CA . MET A 1 96 ? -1.512 -3.039 -18.910 1.00 71.81 96 ME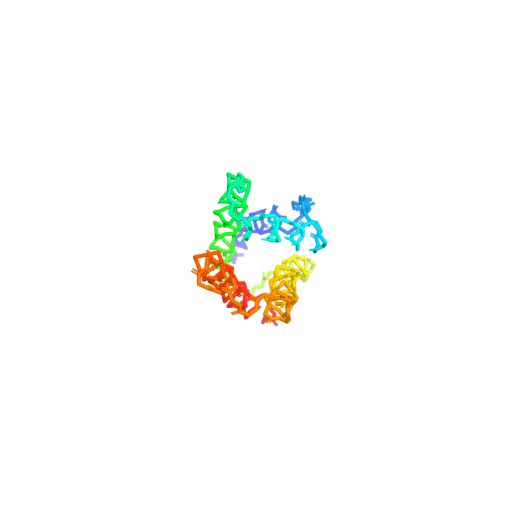T A CA 1
ATOM 756 C C . MET A 1 96 ? -2.030 -2.458 -20.231 1.00 71.81 96 MET A C 1
ATOM 758 O O . MET A 1 96 ? -1.801 -3.054 -21.280 1.00 71.81 96 MET A O 1
ATOM 762 N N . MET A 1 97 ? -2.683 -1.291 -20.201 1.00 73.69 97 MET A N 1
ATOM 763 C CA . MET A 1 97 ? -3.133 -0.609 -21.422 1.00 73.69 97 MET A CA 1
ATOM 764 C C . MET A 1 97 ? -1.981 0.007 -22.227 1.00 73.69 97 MET A C 1
ATOM 766 O O . MET A 1 97 ? -2.045 0.033 -23.453 1.00 73.69 97 MET A O 1
ATOM 770 N N . SER A 1 98 ? -0.937 0.504 -21.559 1.00 68.75 98 SER A N 1
ATOM 771 C CA . SER A 1 98 ? 0.111 1.304 -22.214 1.00 68.75 98 SER A CA 1
ATOM 772 C C . SER A 1 98 ? 1.324 0.483 -22.655 1.00 68.75 98 SER A C 1
ATOM 774 O O . SER A 1 98 ? 1.979 0.846 -23.629 1.00 68.75 98 SER A O 1
ATOM 776 N N . CYS A 1 99 ? 1.635 -0.622 -21.966 1.00 65.75 99 CYS A N 1
ATOM 777 C CA . CYS A 1 99 ? 2.863 -1.384 -22.205 1.00 65.75 99 CYS A CA 1
ATOM 778 C C . CYS A 1 99 ? 2.663 -2.919 -22.160 1.00 65.75 99 CYS A C 1
ATOM 780 O O . CYS A 1 99 ? 3.241 -3.582 -21.292 1.00 65.75 99 CYS A O 1
ATOM 782 N N . PRO A 1 100 ? 1.947 -3.532 -23.126 1.00 63.03 100 PRO A N 1
ATOM 783 C CA . PRO A 1 100 ? 1.706 -4.985 -23.153 1.00 63.03 100 PRO A CA 1
ATOM 784 C C . PRO A 1 100 ? 2.990 -5.836 -23.181 1.00 63.03 100 PRO A C 1
ATOM 786 O O . PRO A 1 100 ? 3.018 -6.965 -22.694 1.00 63.03 100 PRO A O 1
ATOM 789 N N . CYS A 1 101 ? 4.078 -5.292 -23.737 1.00 58.38 101 CYS A N 1
ATOM 790 C CA . CYS A 1 101 ? 5.388 -5.941 -23.813 1.00 58.38 101 CYS A CA 1
ATOM 791 C C . CYS A 1 101 ? 6.276 -5.712 -22.573 1.00 58.38 101 CYS A C 1
ATOM 793 O O . CYS A 1 101 ? 7.240 -6.453 -22.372 1.00 58.38 101 CYS A O 1
ATOM 795 N N . ALA A 1 102 ? 5.961 -4.731 -21.716 1.00 56.09 102 ALA A N 1
ATOM 796 C CA . ALA A 1 102 ? 6.734 -4.439 -20.502 1.00 56.09 102 ALA A CA 1
ATOM 797 C C . ALA A 1 102 ? 6.326 -5.310 -19.306 1.00 56.09 102 ALA A C 1
ATOM 799 O O . ALA A 1 102 ? 7.017 -5.313 -18.286 1.00 56.09 102 ALA A O 1
ATOM 800 N N . THR A 1 103 ? 5.257 -6.097 -19.436 1.00 59.34 103 THR A N 1
ATOM 801 C CA . THR A 1 103 ? 4.765 -7.037 -18.417 1.00 59.34 103 THR A CA 1
ATOM 802 C C . THR A 1 103 ? 5.856 -7.996 -17.934 1.00 59.34 103 THR A C 1
ATOM 804 O O . THR A 1 103 ? 5.933 -8.300 -16.747 1.00 59.34 103 THR A O 1
ATOM 807 N N . ASN A 1 104 ? 6.777 -8.388 -18.822 1.00 58.34 104 ASN A N 1
ATOM 808 C CA . ASN A 1 104 ? 7.908 -9.254 -18.477 1.00 58.34 104 ASN A CA 1
ATOM 809 C C . ASN A 1 104 ? 8.993 -8.537 -17.647 1.00 58.34 104 ASN A C 1
ATOM 811 O O . ASN A 1 104 ? 9.669 -9.179 -16.851 1.00 58.34 104 ASN A O 1
ATOM 815 N N . GLY A 1 105 ? 9.162 -7.219 -17.811 1.00 60.03 105 GLY A N 1
ATOM 816 C CA . GLY A 1 105 ? 10.134 -6.414 -17.057 1.00 60.03 105 GLY A CA 1
ATOM 817 C C . GLY A 1 105 ? 9.591 -5.884 -15.728 1.00 60.03 105 GLY A C 1
ATOM 818 O O . GLY A 1 105 ? 10.318 -5.849 -14.741 1.00 60.03 105 GLY A O 1
ATOM 819 N N . ALA A 1 106 ? 8.305 -5.528 -15.682 1.00 68.44 106 ALA A N 1
ATOM 820 C CA . ALA A 1 106 ? 7.632 -5.024 -14.482 1.00 68.44 106 ALA A CA 1
ATOM 821 C C . ALA A 1 106 ? 7.010 -6.128 -13.609 1.00 68.44 106 ALA A C 1
ATOM 823 O O . ALA A 1 106 ? 6.480 -5.836 -12.536 1.00 68.44 106 ALA A O 1
ATOM 824 N N . GLY A 1 107 ? 7.083 -7.394 -14.035 1.00 75.19 107 GLY A N 1
ATOM 825 C CA . GLY A 1 107 ? 6.524 -8.547 -13.322 1.00 75.19 107 GLY A CA 1
ATOM 826 C C . GLY A 1 107 ? 6.854 -8.595 -11.821 1.00 75.19 107 GLY A C 1
ATOM 827 O O . GLY A 1 107 ? 5.937 -8.787 -11.020 1.00 75.19 107 GLY A O 1
ATOM 828 N N . PRO A 1 108 ? 8.110 -8.363 -11.389 1.00 82.25 108 PRO A N 1
ATOM 829 C CA . PRO A 1 108 ? 8.452 -8.332 -9.966 1.00 82.25 108 PRO A CA 1
ATOM 830 C C . PRO A 1 108 ? 7.710 -7.245 -9.174 1.00 82.25 108 PRO A C 1
ATOM 832 O O . PRO A 1 108 ? 7.232 -7.507 -8.069 1.00 82.25 108 PRO A O 1
ATOM 835 N N . ILE A 1 109 ? 7.570 -6.044 -9.741 1.00 86.38 109 ILE A N 1
ATOM 836 C CA . ILE A 1 109 ? 6.887 -4.910 -9.102 1.00 86.38 109 ILE A CA 1
ATOM 837 C C . ILE A 1 109 ? 5.385 -5.157 -9.038 1.00 86.38 109 ILE A C 1
ATOM 839 O O . ILE A 1 109 ? 4.797 -5.027 -7.964 1.00 86.38 109 ILE A O 1
ATOM 843 N N . LEU A 1 110 ? 4.784 -5.583 -10.151 1.00 86.69 110 LEU A N 1
ATOM 844 C CA . LEU A 1 110 ? 3.364 -5.926 -10.217 1.00 86.69 110 LEU A CA 1
ATOM 845 C C . LEU A 1 110 ? 3.015 -7.011 -9.193 1.00 86.69 110 LEU A C 1
ATOM 847 O O . LEU A 1 110 ? 2.062 -6.866 -8.435 1.00 86.69 110 LEU A O 1
ATOM 851 N N . ASN A 1 111 ? 3.842 -8.053 -9.072 1.00 87.88 111 ASN A N 1
ATOM 852 C CA . ASN A 1 111 ? 3.632 -9.108 -8.080 1.00 87.88 111 ASN A CA 1
ATOM 853 C C . ASN A 1 111 ? 3.673 -8.591 -6.636 1.00 87.88 111 ASN A C 1
ATOM 855 O O . ASN A 1 111 ? 2.900 -9.051 -5.794 1.00 87.88 111 ASN A O 1
ATOM 859 N N . ARG A 1 112 ? 4.564 -7.645 -6.322 1.00 90.56 112 ARG A N 1
ATOM 860 C CA . ARG A 1 112 ? 4.635 -7.050 -4.978 1.00 90.56 112 ARG A CA 1
ATOM 861 C C . ARG A 1 112 ? 3.451 -6.137 -4.697 1.00 90.56 112 ARG A C 1
ATOM 863 O O . ARG A 1 112 ? 2.864 -6.238 -3.623 1.00 90.56 112 ARG A O 1
ATOM 870 N N . LEU A 1 113 ? 3.054 -5.311 -5.661 1.00 92.81 113 LEU A N 1
ATOM 871 C CA . LEU A 1 113 ? 1.866 -4.466 -5.539 1.00 92.81 113 LEU A CA 1
ATOM 872 C C . LEU A 1 113 ? 0.602 -5.309 -5.361 1.00 92.81 113 LEU A C 1
ATOM 874 O O . LEU A 1 113 ? -0.185 -5.043 -4.455 1.00 92.81 113 LEU A O 1
ATOM 878 N N . LYS A 1 114 ? 0.464 -6.404 -6.111 1.00 91.75 114 LYS A N 1
ATOM 879 C CA . LYS A 1 114 ? -0.639 -7.354 -5.948 1.00 91.75 114 LYS A CA 1
ATOM 880 C C . LYS A 1 114 ? -0.703 -7.942 -4.536 1.00 91.75 114 LYS A C 1
ATOM 882 O O . LYS A 1 114 ? -1.784 -7.989 -3.952 1.00 91.75 114 LYS A O 1
ATOM 887 N N . LYS A 1 115 ? 0.436 -8.331 -3.948 1.00 93.38 115 LYS A N 1
ATOM 888 C CA . LYS A 1 115 ? 0.500 -8.819 -2.554 1.00 93.38 115 LYS A CA 1
ATOM 889 C C . LYS A 1 115 ? 0.066 -7.757 -1.542 1.00 93.38 115 LYS A C 1
ATOM 891 O O . LYS A 1 115 ? -0.684 -8.069 -0.614 1.00 93.38 115 LYS A O 1
ATOM 896 N N . VAL A 1 116 ? 0.505 -6.511 -1.723 1.00 94.06 116 VAL A N 1
ATOM 897 C CA . VAL A 1 116 ? 0.085 -5.382 -0.876 1.00 94.06 116 VAL A CA 1
ATOM 898 C C . VAL A 1 116 ? -1.420 -5.152 -0.996 1.00 94.06 116 VAL A C 1
ATOM 900 O O . VAL A 1 116 ? -2.096 -5.064 0.026 1.00 94.06 116 VAL A O 1
ATOM 903 N N . SER A 1 117 ? -1.958 -5.126 -2.220 1.00 94.75 117 SER A N 1
ATOM 904 C CA . SER A 1 117 ? -3.393 -4.953 -2.471 1.00 94.75 117 SER A CA 1
ATOM 905 C C . SER A 1 117 ? -4.220 -6.054 -1.807 1.00 94.75 117 SER A C 1
ATOM 907 O O . SER A 1 117 ? -5.170 -5.759 -1.088 1.00 94.75 117 SER A O 1
ATOM 909 N N . GLN A 1 118 ? -3.820 -7.318 -1.968 1.00 94.25 118 GLN A N 1
ATOM 910 C CA . GLN A 1 118 ? -4.487 -8.455 -1.326 1.00 94.25 118 GLN A CA 1
ATOM 911 C C . GLN A 1 118 ? -4.460 -8.340 0.201 1.00 94.25 118 GLN A C 1
ATOM 913 O O . GLN A 1 118 ? -5.483 -8.512 0.858 1.00 94.25 118 GLN A O 1
ATOM 918 N N . SER A 1 119 ? -3.308 -7.995 0.776 1.00 92.19 119 SER A N 1
ATOM 919 C CA . SER A 1 119 ? -3.170 -7.840 2.228 1.00 92.19 119 SER A CA 1
ATOM 920 C C . SER A 1 119 ? -4.031 -6.689 2.761 1.00 92.19 119 SER A C 1
ATOM 922 O O . SER A 1 119 ? -4.640 -6.814 3.824 1.00 92.19 119 SER A O 1
ATOM 924 N N . ALA A 1 120 ? -4.122 -5.584 2.014 1.00 91.81 120 ALA A N 1
ATOM 925 C CA . ALA A 1 120 ? -4.966 -4.442 2.351 1.00 91.81 120 ALA A CA 1
ATOM 926 C C . ALA A 1 120 ? -6.461 -4.785 2.277 1.00 91.81 120 ALA A C 1
ATOM 928 O O . ALA A 1 120 ? -7.203 -4.435 3.191 1.00 91.81 120 ALA A O 1
ATOM 929 N N . GLN A 1 121 ? -6.889 -5.523 1.248 1.00 92.25 121 GLN A N 1
ATOM 930 C CA . GLN A 1 121 ? -8.261 -6.029 1.120 1.00 92.25 121 GLN A CA 1
ATOM 931 C C . GLN A 1 121 ? -8.633 -6.953 2.281 1.00 92.25 121 GLN A C 1
ATOM 933 O O . GLN A 1 121 ? -9.696 -6.800 2.871 1.00 92.25 121 GLN A O 1
ATOM 938 N N . VAL A 1 122 ? -7.737 -7.861 2.673 1.00 90.06 122 VAL A N 1
ATOM 939 C CA . VAL A 1 122 ? -7.952 -8.714 3.851 1.00 90.06 122 VAL A CA 1
ATOM 940 C C . VAL A 1 122 ? -8.065 -7.872 5.122 1.00 90.06 122 VAL A C 1
ATOM 942 O O . VAL A 1 122 ? -8.924 -8.138 5.951 1.00 90.06 122 VAL A O 1
ATOM 945 N N . ALA A 1 123 ? -7.228 -6.845 5.289 1.00 86.69 123 ALA A N 1
ATOM 946 C CA . ALA A 1 123 ? -7.305 -5.957 6.448 1.00 86.69 123 ALA A CA 1
ATOM 947 C C . ALA A 1 123 ? -8.606 -5.134 6.493 1.00 86.69 123 ALA A C 1
ATOM 949 O O . ALA A 1 123 ? -9.129 -4.932 7.585 1.00 86.69 123 ALA A O 1
ATOM 950 N N . LEU A 1 124 ? -9.151 -4.710 5.347 1.00 87.56 124 LEU A N 1
ATOM 951 C CA . LEU A 1 124 ? -10.449 -4.021 5.270 1.00 87.56 124 LEU A CA 1
ATOM 952 C C . LEU A 1 124 ? -11.581 -4.871 5.865 1.00 87.56 124 LEU A C 1
ATOM 954 O O . LEU A 1 124 ? -12.371 -4.355 6.652 1.00 87.56 124 LEU A O 1
ATOM 958 N N . LEU A 1 125 ? -11.579 -6.184 5.605 1.00 84.25 125 LEU A N 1
ATOM 959 C CA . LEU A 1 125 ? -12.559 -7.120 6.174 1.00 84.25 125 LEU A CA 1
ATOM 960 C C . LEU A 1 125 ? -12.528 -7.189 7.709 1.00 84.25 125 LEU A C 1
ATOM 962 O O . LEU A 1 125 ? -13.501 -7.624 8.304 1.00 84.25 125 LEU A O 1
ATOM 966 N N . TYR A 1 126 ? -11.434 -6.784 8.361 1.00 76.56 126 TYR A N 1
ATOM 967 C CA . TYR A 1 126 ? -11.339 -6.733 9.828 1.00 76.56 126 TYR A CA 1
ATOM 968 C C . TYR A 1 126 ? -11.703 -5.362 10.416 1.00 76.56 126 TYR A C 1
ATOM 970 O O . TYR A 1 126 ? -11.747 -5.219 11.636 1.00 76.56 126 TYR A O 1
ATOM 978 N N . VAL A 1 127 ? -11.887 -4.343 9.574 1.00 75.69 127 VAL A N 1
ATOM 979 C CA . VAL A 1 127 ? -12.134 -2.950 9.987 1.00 75.69 127 VAL A CA 1
ATOM 980 C C . VAL A 1 127 ? -13.589 -2.535 9.755 1.00 75.69 127 VAL A C 1
ATOM 982 O O . VAL A 1 127 ? -14.088 -1.669 10.471 1.00 75.69 127 VAL A O 1
ATOM 985 N N . GLU A 1 128 ? -14.250 -3.126 8.758 1.00 61.19 128 GLU A N 1
ATOM 986 C CA . GLU A 1 128 ? -15.638 -2.829 8.367 1.00 61.19 128 GLU A CA 1
ATOM 987 C C . GLU A 1 128 ? -16.696 -3.691 9.093 1.00 61.19 128 GLU A C 1
ATOM 989 O O . GLU A 1 128 ? -17.888 -3.520 8.837 1.00 61.19 128 GLU A O 1
ATOM 994 N N . VAL A 1 129 ? -16.274 -4.588 9.997 1.00 52.47 129 VAL A N 1
ATOM 995 C CA . VAL A 1 129 ? -17.128 -5.455 10.843 1.00 52.47 129 VAL A CA 1
ATOM 996 C C . VAL A 1 129 ? -17.2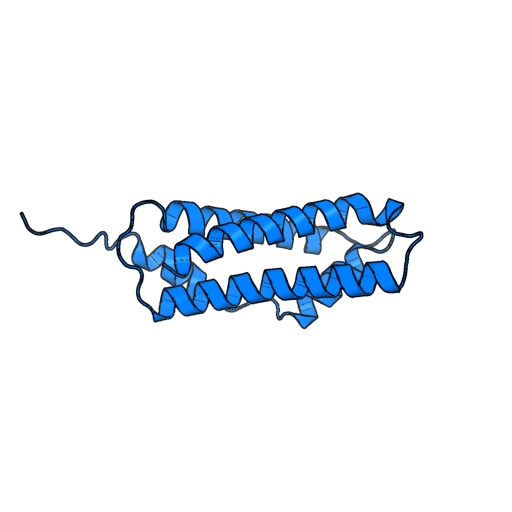16 -4.886 12.253 1.00 52.47 129 VAL A C 1
ATOM 998 O O . VAL A 1 129 ? -18.335 -4.884 12.810 1.00 52.47 129 VAL A O 1
#